Protein AF-A0A699XQC0-F1 (afdb_monomer_lite)

pLDDT: mean 84.54, std 6.45, range [55.44, 93.0]

Organism: Tanacetum cinerariifolium (NCBI:txid118510)

Foldseek 3Di:
DADAQDEQPDAQAEDEAEQAEDELSYDLQRYDPPPPVRNVVRYHYYYYNYDYNNPNPVSHDDD

Secondary structure (DSSP, 8-state):
--B-SB--SSTT-EEEEES-B--TTB-TT-B--TT-HHHHHH-EEEEES-BSTT--GGGS---

Sequence (63 aa):
NSFFLGRPWRPYAKVVYLGCKLGDLIKPEGWDEWGKESNKQTAYYAEYQSTGPGAAAKSRVPW

Structure (mmCIF, N/CA/C/O backbone):
data_AF-A0A699XQC0-F1
#
_entry.id   AF-A0A699XQC0-F1
#
loop_
_atom_site.group_PDB
_atom_site.id
_atom_site.type_symbol
_atom_site.label_atom_id
_atom_site.label_alt_id
_atom_site.label_comp_id
_atom_site.label_asym_id
_atom_site.label_entity_id
_atom_site.label_seq_id
_atom_site.pdbx_PDB_ins_code
_atom_site.Cartn_x
_atom_site.Cartn_y
_atom_site.Cartn_z
_atom_site.occupancy
_atom_site.B_iso_or_equiv
_atom_site.auth_seq_id
_atom_site.auth_comp_id
_atom_site.auth_asym_id
_atom_site.auth_atom_id
_atom_site.pdbx_PDB_model_num
ATOM 1 N N . ASN A 1 1 ? -9.792 -17.680 -0.401 1.00 55.44 1 ASN A N 1
ATOM 2 C CA . ASN A 1 1 ? -9.480 -16.577 -1.336 1.00 55.44 1 ASN A CA 1
ATOM 3 C C . ASN A 1 1 ? -8.761 -15.483 -0.582 1.00 55.44 1 ASN A C 1
ATOM 5 O O . ASN A 1 1 ? -9.374 -14.873 0.279 1.00 55.44 1 ASN A O 1
ATOM 9 N N . SER A 1 2 ? -7.476 -15.282 -0.861 1.00 74.31 2 SER A N 1
ATOM 10 C CA . SER A 1 2 ? -6.639 -14.292 -0.173 1.00 74.31 2 SER A CA 1
ATOM 11 C C . SER A 1 2 ? -6.155 -13.262 -1.189 1.00 74.31 2 SER A C 1
ATOM 13 O O . SER A 1 2 ? -5.704 -13.642 -2.269 1.00 74.31 2 SER A O 1
ATOM 15 N N . PHE A 1 3 ? -6.269 -11.981 -0.853 1.00 86.56 3 PHE A N 1
ATOM 16 C CA . PHE A 1 3 ? -5.984 -10.845 -1.727 1.00 86.56 3 PHE A CA 1
ATOM 17 C C . PHE A 1 3 ? -4.775 -10.052 -1.224 1.00 86.56 3 PHE A C 1
ATOM 19 O O . PHE A 1 3 ? -4.460 -10.056 -0.035 1.00 86.56 3 PHE A O 1
ATOM 26 N N . PHE A 1 4 ? -4.114 -9.352 -2.140 1.00 88.81 4 PHE A N 1
ATOM 27 C CA . PHE A 1 4 ? -3.073 -8.375 -1.833 1.00 88.81 4 PHE A CA 1
ATOM 28 C C . PHE A 1 4 ? -3.638 -6.958 -1.992 1.00 88.81 4 PHE A C 1
ATOM 30 O O . PHE A 1 4 ? -4.552 -6.731 -2.783 1.00 88.81 4 PHE A O 1
ATOM 37 N N . LEU A 1 5 ? -3.071 -6.003 -1.263 1.00 87.31 5 LEU A N 1
ATOM 38 C CA . LEU A 1 5 ? -3.370 -4.574 -1.334 1.00 87.31 5 LEU A CA 1
ATOM 39 C C . LEU A 1 5 ? -2.952 -3.944 -2.665 1.00 87.31 5 LEU A C 1
ATOM 41 O O . LEU A 1 5 ? -3.508 -2.925 -3.073 1.00 87.31 5 LEU A O 1
ATOM 45 N N . GLY A 1 6 ? -1.958 -4.512 -3.343 1.00 86.75 6 GLY A N 1
ATOM 46 C CA . GLY A 1 6 ? -1.463 -3.963 -4.594 1.00 86.75 6 GLY A CA 1
ATOM 47 C C . GLY A 1 6 ? -0.264 -4.714 -5.145 1.00 86.75 6 GLY A C 1
ATOM 48 O O . GLY A 1 6 ? 0.366 -5.514 -4.451 1.00 86.75 6 GLY A O 1
ATOM 49 N N . ARG A 1 7 ? 0.023 -4.430 -6.416 1.00 87.31 7 ARG A N 1
ATOM 50 C CA . ARG A 1 7 ? 1.189 -4.932 -7.140 1.00 87.31 7 ARG A CA 1
ATOM 51 C C . ARG A 1 7 ? 1.692 -3.893 -8.145 1.00 87.31 7 ARG A C 1
ATOM 53 O O . ARG A 1 7 ? 0.872 -3.293 -8.852 1.00 87.31 7 ARG A O 1
ATOM 60 N N . PRO A 1 8 ? 3.008 -3.678 -8.272 1.00 84.62 8 PRO A N 1
ATOM 61 C CA . PRO A 1 8 ? 3.552 -2.674 -9.173 1.00 84.62 8 PRO A CA 1
ATOM 62 C C . PRO A 1 8 ? 3.593 -3.190 -10.617 1.00 84.62 8 PRO A C 1
ATOM 64 O O . PRO A 1 8 ? 4.516 -3.889 -11.036 1.00 84.62 8 PRO A O 1
ATOM 67 N N . TRP A 1 9 ? 2.598 -2.810 -11.426 1.00 80.50 9 TRP A N 1
ATOM 68 C CA . TRP A 1 9 ? 2.577 -3.183 -12.849 1.00 80.50 9 TRP A CA 1
ATOM 69 C C . TRP A 1 9 ? 3.690 -2.494 -13.662 1.00 80.50 9 TRP A C 1
ATOM 71 O O . TRP A 1 9 ? 4.232 -3.078 -14.603 1.00 80.50 9 TRP A O 1
ATOM 81 N N . ARG A 1 10 ? 4.068 -1.268 -13.279 1.00 81.31 10 ARG A N 1
ATOM 82 C CA . ARG A 1 10 ? 5.150 -0.475 -13.884 1.00 81.31 10 ARG A CA 1
ATOM 83 C C . ARG A 1 10 ? 6.098 0.068 -12.798 1.00 81.31 10 ARG A C 1
ATOM 85 O O . ARG A 1 10 ? 5.671 0.154 -11.643 1.00 81.31 10 ARG A O 1
ATOM 92 N N . PRO A 1 11 ? 7.344 0.445 -13.153 1.00 81.94 11 PRO A N 1
ATOM 93 C CA . PRO A 1 11 ? 8.250 1.155 -12.249 1.00 81.94 11 PRO A CA 1
ATOM 94 C C . PRO A 1 11 ? 7.619 2.445 -11.710 1.00 81.94 11 PRO A C 1
ATOM 96 O O . PRO A 1 11 ? 6.783 3.050 -12.384 1.00 81.94 11 PRO A O 1
ATOM 99 N N . TYR A 1 12 ? 8.038 2.873 -10.518 1.00 83.81 12 TYR A N 1
ATOM 100 C CA . TYR A 1 12 ? 7.561 4.098 -9.851 1.00 83.81 12 TYR A CA 1
ATOM 101 C C . TYR A 1 12 ? 6.070 4.125 -9.485 1.00 83.81 12 TYR A C 1
ATOM 103 O O . TYR A 1 12 ? 5.501 5.197 -9.274 1.00 83.81 12 TYR A O 1
ATOM 111 N N . ALA A 1 13 ? 5.417 2.965 -9.390 1.00 86.00 13 ALA A N 1
ATOM 112 C CA . ALA A 1 13 ? 4.049 2.890 -8.890 1.00 86.00 13 ALA A CA 1
ATOM 113 C C . ALA A 1 13 ? 3.985 3.397 -7.441 1.00 86.00 13 ALA A C 1
ATOM 115 O O . ALA A 1 13 ? 4.762 2.943 -6.604 1.00 86.00 13 ALA A O 1
ATOM 116 N N . LYS A 1 14 ? 3.058 4.316 -7.145 1.00 89.50 14 LYS A N 1
ATOM 117 C CA . LYS A 1 14 ? 2.849 4.850 -5.795 1.00 89.50 14 LYS A CA 1
ATOM 118 C C . LYS A 1 14 ? 1.422 4.593 -5.336 1.00 89.50 14 LYS A C 1
ATOM 120 O O . LYS A 1 14 ? 0.487 5.003 -6.020 1.00 89.50 14 LYS A O 1
ATOM 125 N N . VAL A 1 15 ? 1.257 3.943 -4.191 1.00 89.31 15 VAL A N 1
ATOM 126 C CA . VAL A 1 15 ? -0.049 3.665 -3.584 1.00 89.31 15 VAL A CA 1
ATOM 127 C C . VAL A 1 15 ? 0.042 3.914 -2.087 1.00 89.31 15 VAL A C 1
ATOM 129 O O . VAL A 1 15 ? 0.958 3.437 -1.424 1.00 89.31 15 VAL A O 1
ATOM 132 N N . VAL A 1 16 ? -0.923 4.657 -1.548 1.00 90.81 16 VAL A N 1
ATOM 133 C CA . VAL A 1 16 ? -1.018 4.903 -0.109 1.00 90.81 16 VAL A CA 1
ATOM 134 C C . VAL A 1 16 ? -2.453 4.676 0.344 1.00 90.81 16 VAL A C 1
ATOM 136 O O . VAL A 1 16 ? -3.371 5.290 -0.197 1.00 90.81 16 VAL A O 1
ATOM 139 N N . TYR A 1 17 ? -2.645 3.815 1.342 1.00 90.00 17 TYR A N 1
ATOM 140 C CA . TYR A 1 17 ? -3.934 3.640 2.016 1.00 90.00 17 TYR A CA 1
ATOM 141 C C . TYR A 1 17 ? -3.945 4.435 3.323 1.00 90.00 17 TYR A C 1
ATOM 143 O O . TYR A 1 17 ? -3.057 4.271 4.156 1.00 90.00 17 TYR A O 1
ATOM 151 N N . LEU A 1 18 ? -4.947 5.293 3.510 1.00 93.00 18 LEU A N 1
ATOM 152 C CA . LEU A 1 18 ? -5.056 6.204 4.653 1.00 93.00 18 LEU A CA 1
ATOM 153 C C . LEU A 1 18 ? -6.398 5.966 5.356 1.00 93.00 18 LEU A C 1
ATOM 155 O O . LEU A 1 18 ? -7.448 6.144 4.744 1.00 93.00 18 LEU A O 1
ATOM 159 N N . GLY A 1 19 ? -6.381 5.561 6.627 1.00 92.44 19 GLY A N 1
ATOM 160 C CA . GLY A 1 19 ? -7.600 5.402 7.430 1.00 92.44 19 GLY A CA 1
ATOM 161 C C . GLY A 1 19 ? -8.567 4.324 6.921 1.00 92.44 19 GLY A C 1
ATOM 162 O O . GLY A 1 19 ? -9.763 4.383 7.200 1.00 92.44 19 GL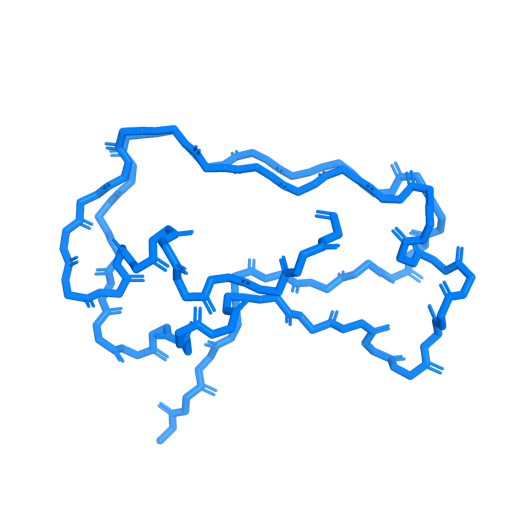Y A O 1
ATOM 163 N N . CYS A 1 20 ? -8.089 3.351 6.140 1.00 90.06 20 CYS A N 1
ATOM 164 C CA . CYS A 1 20 ? -8.945 2.340 5.522 1.00 90.06 20 CYS A CA 1
ATOM 165 C C . CYS A 1 20 ? -9.244 1.178 6.481 1.00 90.06 20 CYS A C 1
ATOM 167 O O . CYS A 1 20 ? -8.385 0.765 7.259 1.00 90.06 20 CYS A O 1
ATOM 169 N N . LYS A 1 21 ? -10.442 0.587 6.382 1.00 90.44 21 LYS A N 1
ATOM 170 C CA . LYS A 1 21 ? -10.775 -0.660 7.084 1.00 90.44 21 LYS A CA 1
ATOM 171 C C . LYS A 1 21 ? -10.444 -1.866 6.200 1.00 90.44 21 LYS A C 1
ATOM 173 O O . LYS A 1 21 ? -11.122 -2.104 5.205 1.00 90.44 21 LYS A O 1
ATOM 178 N N . LEU A 1 22 ? -9.415 -2.624 6.566 1.00 90.31 22 LEU A N 1
ATOM 179 C CA . LEU A 1 22 ? -8.942 -3.805 5.849 1.00 90.31 22 LEU A CA 1
ATOM 180 C C . LEU A 1 22 ? -9.544 -5.081 6.449 1.00 90.31 22 LEU A C 1
ATOM 182 O O . LEU A 1 22 ? -9.407 -5.354 7.645 1.00 90.31 22 LEU A O 1
ATOM 186 N N . GLY A 1 23 ? -10.219 -5.862 5.606 1.00 87.69 23 GLY A N 1
ATOM 187 C CA . GLY A 1 23 ? -10.773 -7.169 5.967 1.00 87.69 23 GLY A CA 1
ATOM 188 C C . GLY A 1 23 ? -9.704 -8.259 6.080 1.00 87.69 23 GLY A C 1
ATOM 189 O O . GLY A 1 23 ? -8.593 -8.108 5.582 1.00 87.69 23 GLY A O 1
ATOM 190 N N . ASP A 1 24 ? -10.067 -9.377 6.699 1.00 88.25 24 ASP A N 1
ATOM 191 C CA . ASP A 1 24 ? -9.241 -10.582 6.905 1.00 88.25 24 ASP A CA 1
ATOM 192 C C . ASP A 1 24 ? -8.812 -11.270 5.597 1.00 88.25 24 ASP A C 1
ATOM 194 O O . ASP A 1 24 ? -7.886 -12.075 5.566 1.00 88.25 24 ASP A O 1
ATOM 198 N N . LEU A 1 25 ? -9.467 -10.906 4.498 1.00 88.69 25 LEU A N 1
ATOM 199 C CA . LEU A 1 25 ? -9.144 -11.298 3.133 1.00 88.69 25 LEU A CA 1
ATOM 200 C C . LEU A 1 25 ? -7.756 -10.816 2.680 1.00 88.69 25 LEU A C 1
ATOM 202 O O . LEU A 1 25 ? -7.200 -11.391 1.741 1.00 88.69 25 LEU A O 1
ATOM 206 N N . ILE A 1 26 ? -7.217 -9.755 3.294 1.00 88.88 26 ILE A N 1
ATOM 207 C CA . ILE A 1 26 ? -5.910 -9.195 2.946 1.00 88.88 26 ILE A CA 1
ATOM 208 C C . ILE A 1 26 ? -4.799 -10.024 3.582 1.00 88.88 26 ILE A C 1
ATOM 210 O O . ILE A 1 26 ? -4.749 -10.209 4.797 1.00 88.88 26 ILE A O 1
ATOM 214 N N . LYS A 1 27 ? -3.869 -10.480 2.747 1.00 87.69 27 LYS A N 1
ATOM 215 C CA . LYS A 1 27 ? -2.693 -11.222 3.184 1.00 87.69 27 LYS A CA 1
ATOM 216 C C . LYS A 1 27 ? -1.810 -10.399 4.138 1.00 87.69 27 LYS A C 1
ATOM 218 O O . LYS A 1 27 ? -1.630 -9.202 3.898 1.00 87.69 27 LYS A O 1
ATOM 223 N N . PRO A 1 28 ? -1.214 -11.015 5.177 1.00 85.00 28 PRO A N 1
ATOM 224 C CA . PRO A 1 28 ? -0.280 -10.343 6.083 1.00 85.00 28 PRO A CA 1
ATOM 225 C C . PRO A 1 28 ? 0.872 -9.644 5.358 1.00 85.00 28 PRO A C 1
ATOM 227 O O . PRO A 1 28 ? 1.209 -8.517 5.713 1.00 85.00 28 PRO A O 1
ATOM 230 N N . GLU A 1 29 ? 1.385 -10.261 4.292 1.00 85.94 29 GLU A N 1
ATOM 231 C CA . GLU A 1 29 ? 2.434 -9.727 3.420 1.00 85.94 29 GLU A CA 1
ATOM 232 C C . GLU A 1 29 ? 2.023 -8.384 2.792 1.00 85.94 29 GLU A C 1
ATOM 234 O O . GLU A 1 29 ? 2.864 -7.521 2.540 1.00 85.94 29 GLU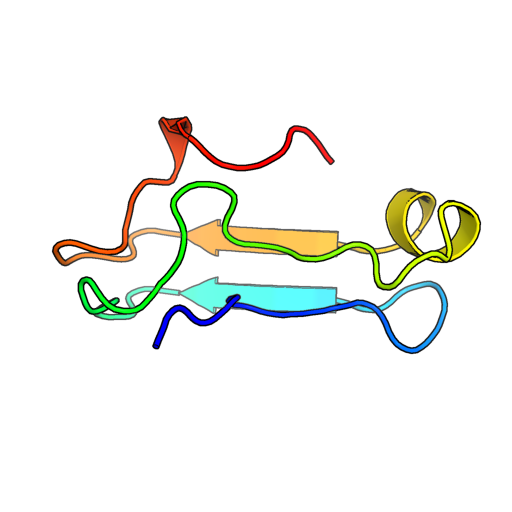 A O 1
ATOM 239 N N . GLY A 1 30 ? 0.717 -8.179 2.588 1.00 87.00 30 GLY A N 1
ATOM 240 C CA . GLY A 1 30 ? 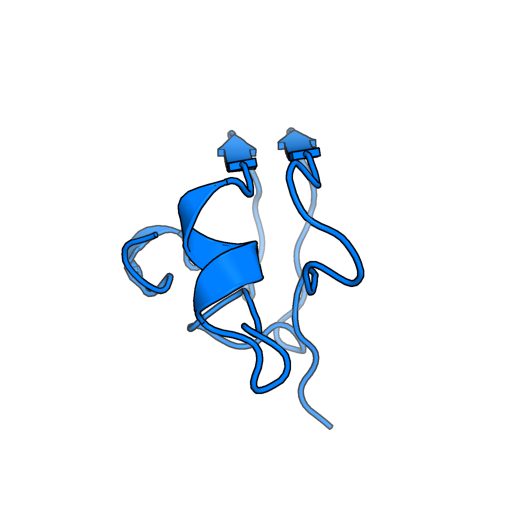0.095 -6.971 2.055 1.00 87.00 30 GLY A CA 1
ATOM 241 C C . GLY A 1 30 ? 0.291 -6.809 0.559 1.00 87.00 30 GLY A C 1
ATOM 242 O O . GLY A 1 30 ? -0.679 -6.591 -0.156 1.00 87.00 30 GLY A O 1
ATOM 243 N N . TRP A 1 31 ? 1.508 -6.970 0.060 1.00 88.00 31 TRP A N 1
ATOM 244 C CA . TRP A 1 31 ? 1.858 -6.602 -1.302 1.00 88.00 31 TRP A CA 1
ATOM 245 C C . TRP A 1 31 ? 2.495 -7.732 -2.099 1.00 88.00 31 TRP A C 1
ATOM 247 O O . TRP A 1 31 ? 3.154 -8.599 -1.532 1.00 88.00 31 TRP A O 1
ATOM 257 N N . ASP A 1 32 ? 2.318 -7.688 -3.419 1.00 86.12 32 ASP A N 1
ATOM 258 C CA . A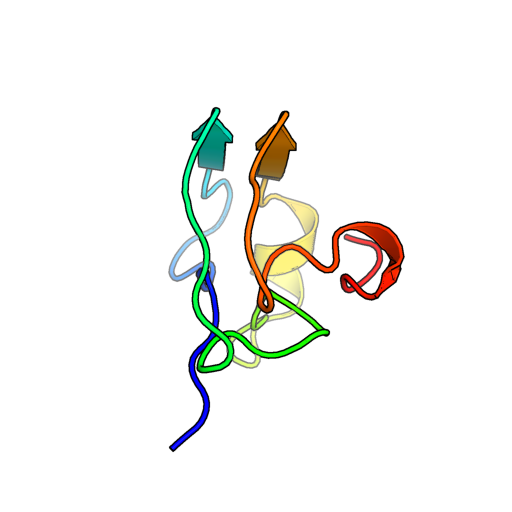SP A 1 32 ? 2.841 -8.687 -4.348 1.00 86.12 32 ASP A CA 1
ATOM 259 C C . ASP A 1 32 ? 3.773 -8.025 -5.374 1.00 86.12 32 ASP A C 1
ATOM 261 O O . ASP A 1 32 ? 3.408 -7.044 -6.023 1.00 86.12 32 ASP A O 1
ATOM 265 N N . GLU A 1 33 ? 4.990 -8.549 -5.523 1.00 75.38 33 GLU A N 1
ATOM 266 C CA . GLU A 1 33 ? 6.017 -8.009 -6.430 1.00 75.38 33 GLU A CA 1
ATOM 267 C C . GLU A 1 33 ? 5.819 -8.409 -7.903 1.00 75.38 33 GLU A C 1
ATOM 269 O O . GLU A 1 33 ? 6.567 -7.978 -8.783 1.00 75.38 33 GLU A O 1
ATOM 274 N N . TRP A 1 34 ? 4.800 -9.225 -8.190 1.00 78.12 34 TRP A N 1
ATOM 275 C CA . TRP A 1 34 ? 4.388 -9.652 -9.525 1.00 78.12 34 TRP A CA 1
ATOM 276 C C . TRP A 1 34 ? 5.535 -10.188 -10.397 1.00 78.12 34 TRP A C 1
ATOM 278 O O . TRP A 1 34 ? 5.608 -9.916 -11.599 1.00 78.12 34 TRP A O 1
ATOM 288 N N . GLY A 1 35 ? 6.471 -10.919 -9.782 1.00 74.50 35 GLY A N 1
ATOM 289 C CA . GLY A 1 35 ? 7.607 -11.545 -10.465 1.00 74.50 35 GLY A CA 1
ATOM 290 C C . GLY A 1 35 ? 8.562 -10.565 -11.160 1.00 74.50 35 GLY A C 1
ATOM 291 O O . GLY A 1 35 ? 9.332 -10.982 -12.024 1.00 74.50 35 GLY A O 1
ATOM 292 N N . LYS A 1 36 ? 8.506 -9.265 -10.834 1.00 75.81 36 LYS A N 1
ATOM 293 C CA . LYS A 1 36 ? 9.382 -8.226 -11.394 1.00 75.81 36 LYS A CA 1
ATOM 294 C C . LYS A 1 36 ? 10.051 -7.432 -10.280 1.00 75.81 36 LYS A C 1
ATOM 296 O O . LYS A 1 36 ? 9.625 -6.333 -9.927 1.00 75.81 36 LYS A O 1
ATOM 301 N N . GLU A 1 37 ? 11.161 -7.967 -9.791 1.00 73.50 37 GLU A N 1
ATOM 302 C CA . GLU A 1 37 ? 11.945 -7.394 -8.691 1.00 73.50 37 GLU A CA 1
ATOM 303 C C . GLU A 1 37 ? 12.418 -5.950 -8.964 1.00 73.50 37 GLU A C 1
ATOM 305 O O . GLU A 1 37 ? 12.481 -5.120 -8.059 1.00 73.50 37 GLU A O 1
ATOM 310 N N . SER A 1 38 ? 12.642 -5.587 -10.233 1.00 75.50 38 SER A N 1
ATOM 311 C CA . SER A 1 38 ? 13.006 -4.220 -10.637 1.00 75.50 38 SER A CA 1
ATOM 312 C C . SER A 1 38 ? 11.906 -3.186 -10.361 1.00 75.50 38 SER A C 1
ATOM 314 O O . SER A 1 38 ? 12.190 -2.015 -10.112 1.00 75.50 38 SER A O 1
ATOM 316 N N . ASN A 1 39 ? 10.635 -3.598 -10.404 1.00 75.69 39 ASN A N 1
ATOM 317 C CA . ASN A 1 39 ? 9.511 -2.699 -10.151 1.00 75.69 39 ASN A CA 1
ATOM 318 C C . ASN A 1 39 ? 9.341 -2.428 -8.653 1.00 75.69 39 ASN A C 1
ATOM 320 O O . ASN A 1 39 ? 8.938 -1.327 -8.288 1.00 75.69 39 ASN A O 1
ATOM 324 N N . LYS A 1 40 ? 9.687 -3.403 -7.803 1.00 74.94 40 LYS A N 1
ATOM 325 C CA . LYS A 1 40 ? 9.677 -3.290 -6.338 1.00 74.94 40 LYS A CA 1
ATOM 326 C C . LYS A 1 40 ? 10.620 -2.194 -5.838 1.00 74.94 40 LYS A C 1
ATOM 328 O O . LYS A 1 40 ? 10.237 -1.430 -4.970 1.00 74.94 40 LYS A O 1
ATOM 333 N N . GLN A 1 41 ? 11.808 -2.062 -6.425 1.00 79.25 41 GLN A N 1
ATOM 334 C CA . GLN A 1 41 ? 12.823 -1.103 -5.958 1.00 79.25 41 GLN A CA 1
ATOM 335 C C . GLN A 1 41 ? 12.436 0.372 -6.152 1.00 79.25 41 GLN A C 1
ATOM 337 O O . GLN A 1 41 ? 12.930 1.243 -5.444 1.00 79.25 41 GLN A O 1
ATOM 342 N N . THR A 1 42 ? 11.591 0.666 -7.143 1.00 83.00 42 THR A N 1
ATOM 343 C CA . THR A 1 42 ? 11.179 2.046 -7.475 1.00 83.00 42 THR A CA 1
ATOM 344 C C . THR A 1 42 ? 9.765 2.375 -7.010 1.00 83.00 42 THR A C 1
ATOM 346 O O . THR A 1 42 ? 9.347 3.533 -7.041 1.00 83.00 42 THR A O 1
ATOM 349 N N . ALA A 1 43 ? 9.013 1.355 -6.621 1.00 87.12 43 ALA A N 1
ATOM 350 C CA . ALA A 1 43 ? 7.655 1.452 -6.139 1.00 87.12 43 ALA A CA 1
ATOM 351 C C . ALA A 1 43 ? 7.597 2.051 -4.724 1.00 87.12 43 ALA A C 1
ATOM 353 O O . ALA A 1 43 ? 8.510 1.879 -3.928 1.00 87.12 43 ALA A O 1
ATOM 354 N N . TYR A 1 44 ? 6.502 2.742 -4.405 1.00 87.38 44 TYR A N 1
ATOM 355 C CA . TYR A 1 44 ? 6.238 3.271 -3.069 1.00 87.38 44 TYR A CA 1
ATOM 356 C C . TYR A 1 44 ? 4.853 2.837 -2.606 1.00 87.38 44 TYR A C 1
ATOM 358 O O . TYR A 1 44 ? 3.840 3.278 -3.152 1.00 87.38 44 TYR A O 1
ATOM 366 N N . TYR A 1 45 ? 4.810 1.976 -1.600 1.00 89.12 45 TYR A N 1
ATOM 367 C CA . TYR A 1 45 ? 3.576 1.406 -1.086 1.00 89.12 45 TYR A CA 1
ATOM 368 C C . TYR A 1 45 ? 3.519 1.620 0.419 1.00 89.12 45 TYR A C 1
ATOM 370 O O . TYR A 1 45 ? 4.383 1.152 1.151 1.00 89.12 45 TYR A O 1
ATOM 378 N N . ALA A 1 46 ? 2.519 2.364 0.881 1.00 88.69 46 ALA A N 1
ATOM 379 C CA . ALA A 1 46 ? 2.418 2.740 2.283 1.00 88.69 46 ALA A CA 1
ATOM 380 C C . ALA A 1 46 ? 0.989 2.618 2.813 1.00 88.69 46 ALA A C 1
ATOM 382 O O . ALA A 1 46 ? 0.001 2.690 2.080 1.00 88.69 46 ALA A O 1
ATOM 383 N N . GLU A 1 47 ? 0.886 2.461 4.125 1.00 90.06 47 GLU A N 1
ATOM 384 C CA . GLU A 1 47 ? -0.372 2.438 4.858 1.00 90.06 47 GLU A CA 1
ATOM 385 C C . GLU A 1 47 ? -0.250 3.361 6.070 1.00 90.06 47 GLU A C 1
ATOM 387 O O . GLU A 1 47 ? 0.774 3.372 6.752 1.00 90.06 47 GLU A O 1
ATOM 392 N N . TYR A 1 48 ? -1.301 4.122 6.361 1.00 89.81 48 TYR A N 1
ATOM 393 C CA . TYR A 1 48 ? -1.354 5.003 7.520 1.00 89.81 48 TYR A CA 1
ATOM 394 C C . TYR A 1 48 ? -2.703 4.886 8.216 1.00 89.81 48 TYR A C 1
ATOM 396 O O . TYR A 1 48 ? -3.749 5.080 7.600 1.00 89.81 48 TYR A O 1
ATOM 404 N N . GLN A 1 49 ? -2.674 4.583 9.515 1.00 91.56 49 GLN A N 1
ATOM 405 C CA . GLN A 1 49 ? -3.865 4.488 10.371 1.00 91.56 49 GLN A CA 1
ATOM 406 C C . GLN A 1 49 ? -4.993 3.589 9.818 1.00 91.56 49 GLN A C 1
ATOM 408 O O . GLN A 1 49 ? -6.164 3.779 10.142 1.00 91.56 49 GLN A O 1
ATOM 413 N N . SER A 1 50 ? -4.658 2.583 9.006 1.00 90.38 50 SER A N 1
ATOM 414 C CA . SER A 1 50 ? -5.611 1.553 8.583 1.00 90.38 50 SER A CA 1
ATOM 415 C C . SER A 1 50 ? -5.996 0.650 9.762 1.00 90.38 50 SER A C 1
ATOM 417 O O . SER A 1 50 ? -5.187 0.387 10.651 1.00 90.38 50 SER A O 1
ATOM 419 N N . THR A 1 51 ? -7.235 0.162 9.775 1.00 90.31 51 THR A N 1
ATOM 420 C CA . THR A 1 51 ? -7.820 -0.630 10.872 1.00 90.31 51 THR A CA 1
ATOM 421 C C . THR A 1 51 ? -8.457 -1.918 10.355 1.00 90.31 51 THR A C 1
ATOM 423 O O . THR A 1 51 ? -8.663 -2.076 9.157 1.00 90.31 51 THR A O 1
ATOM 426 N N . GLY A 1 52 ? -8.802 -2.849 11.244 1.00 89.06 52 GLY A N 1
ATOM 427 C CA . GLY A 1 52 ? -9.462 -4.108 10.884 1.00 89.06 52 GLY A CA 1
ATOM 428 C C . GLY A 1 52 ? -8.518 -5.315 10.838 1.00 89.06 52 GLY A C 1
ATOM 429 O O . GLY A 1 52 ? -7.307 -5.165 10.991 1.00 89.06 52 GLY A O 1
ATOM 430 N N . PRO A 1 53 ? -9.067 -6.529 10.670 1.00 87.88 53 PRO A N 1
ATOM 431 C CA . PRO A 1 53 ? -8.306 -7.775 10.785 1.00 87.88 53 PRO A CA 1
ATOM 432 C C . PRO A 1 53 ? -7.196 -7.939 9.732 1.00 87.88 53 PRO A C 1
ATOM 434 O O . PRO A 1 53 ? -6.217 -8.625 10.000 1.00 87.88 53 PRO A O 1
ATOM 437 N N . GLY A 1 54 ? -7.298 -7.278 8.572 1.00 85.44 54 GLY A N 1
ATOM 438 C CA . GLY A 1 54 ? -6.247 -7.268 7.541 1.00 85.44 54 GLY A CA 1
ATOM 439 C C . GLY A 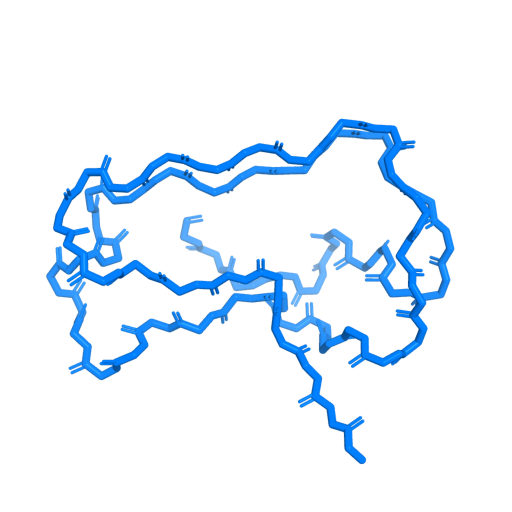1 54 ? -5.188 -6.173 7.706 1.00 85.44 54 GLY A C 1
ATOM 440 O O . GLY A 1 54 ? -4.223 -6.115 6.936 1.00 85.44 54 GLY A O 1
ATOM 441 N N . ALA A 1 55 ? -5.346 -5.281 8.691 1.00 85.81 55 ALA A N 1
ATOM 442 C CA . ALA A 1 55 ? -4.433 -4.166 8.950 1.00 85.81 55 ALA A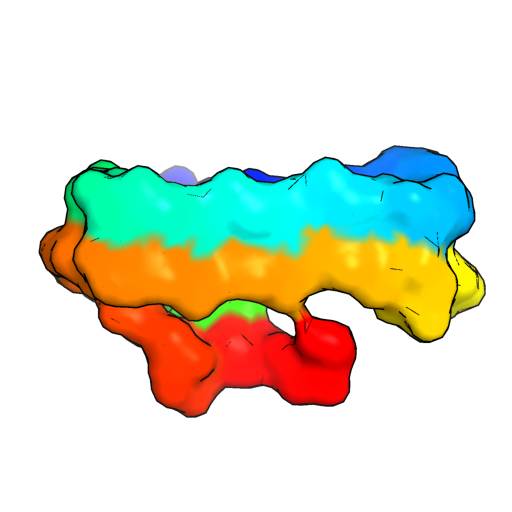 CA 1
ATOM 443 C C . ALA A 1 55 ? -3.194 -4.615 9.745 1.00 85.81 55 ALA A C 1
ATOM 445 O O . ALA A 1 55 ? -2.885 -4.111 10.824 1.00 85.81 55 ALA A O 1
ATOM 446 N N . ALA A 1 56 ? -2.467 -5.585 9.195 1.00 83.62 56 ALA A N 1
ATOM 447 C CA . ALA A 1 56 ? -1.256 -6.149 9.774 1.00 83.62 56 ALA A CA 1
ATOM 448 C C . ALA A 1 56 ? 0.005 -5.424 9.271 1.00 83.62 56 ALA A C 1
ATOM 450 O O . ALA A 1 56 ? 0.872 -6.031 8.648 1.00 83.62 56 ALA A O 1
ATOM 451 N N . ALA A 1 57 ? 0.133 -4.124 9.566 1.00 79.44 57 ALA A N 1
ATOM 452 C CA . ALA A 1 57 ? 1.273 -3.307 9.122 1.00 79.44 57 ALA A CA 1
ATOM 453 C C . ALA A 1 57 ? 2.648 -3.884 9.534 1.00 79.44 57 ALA A C 1
ATOM 455 O O . ALA A 1 57 ? 3.635 -3.706 8.832 1.00 79.44 57 ALA A O 1
ATOM 456 N N . LYS A 1 58 ? 2.711 -4.622 10.652 1.00 81.88 58 LYS A N 1
ATOM 457 C CA . LYS A 1 58 ? 3.939 -5.266 11.157 1.00 81.88 58 LYS A CA 1
ATOM 458 C C . LYS A 1 58 ? 4.371 -6.510 10.373 1.00 81.88 58 LYS A C 1
ATOM 460 O O . LYS A 1 58 ? 5.512 -6.930 10.512 1.00 81.88 58 LYS A O 1
ATOM 465 N N . SER A 1 59 ? 3.466 -7.115 9.609 1.00 85.12 59 SER A N 1
ATOM 466 C CA . SER A 1 59 ? 3.712 -8.357 8.862 1.00 85.12 59 SER A CA 1
ATOM 467 C C . SER A 1 59 ? 3.937 -8.112 7.370 1.00 85.12 59 SER A C 1
ATOM 469 O O . SER A 1 59 ? 4.029 -9.067 6.600 1.00 85.12 59 SER A O 1
ATOM 471 N N . ARG A 1 60 ? 4.011 -6.840 6.963 1.00 86.88 60 ARG A N 1
ATOM 472 C CA . ARG A 1 60 ? 4.229 -6.445 5.576 1.00 86.88 60 ARG A CA 1
ATOM 473 C C . ARG A 1 60 ? 5.627 -6.827 5.117 1.00 86.88 60 ARG A C 1
ATOM 475 O O . ARG A 1 60 ? 6.578 -6.835 5.897 1.00 86.88 60 ARG A O 1
ATOM 482 N N . VAL A 1 61 ? 5.741 -7.115 3.826 1.00 84.31 61 VAL A N 1
ATOM 483 C CA . VAL A 1 61 ? 7.045 -7.268 3.176 1.00 84.31 61 VAL A CA 1
ATOM 484 C C . VAL A 1 61 ? 7.881 -5.976 3.326 1.00 84.31 61 VAL A C 1
ATOM 486 O O . VAL A 1 61 ? 7.306 -4.888 3.308 1.00 84.31 61 VAL A O 1
ATOM 489 N N . PRO A 1 62 ? 9.216 -6.066 3.491 1.00 78.00 62 PRO A N 1
ATOM 490 C CA . PRO A 1 62 ? 10.080 -4.927 3.832 1.00 78.00 62 PRO A CA 1
ATOM 491 C C . PRO A 1 62 ? 10.617 -4.194 2.585 1.00 78.00 62 PRO A C 1
ATOM 493 O O . PRO A 1 62 ? 11.817 -4.226 2.312 1.00 78.00 62 PRO A O 1
ATOM 496 N N . TRP A 1 63 ? 9.734 -3.578 1.801 1.00 74.75 63 TRP A N 1
ATOM 497 C CA . TRP A 1 63 ? 10.052 -2.845 0.566 1.00 74.75 63 TRP A CA 1
ATOM 498 C C . TRP A 1 63 ? 9.426 -1.454 0.577 1.00 74.75 63 TRP A C 1
ATOM 500 O O . TRP A 1 63 ? 8.375 -1.290 1.239 1.00 74.75 63 TRP A O 1
#

InterPro domains:
  IPR000070 Pectinesterase, catalytic [PF01095] (3-63)
  IPR011050 Pectin lyase fold/virulence factor [SSF51126] (3-63)
  IPR012334 Pectin lyase fold [G3DSA:2.160.20.10] (1-63)

Radius of gyration: 11.32 Å; chains: 1; bounding box: 24×23×25 Å